Protein AF-A0A9D6UGM5-F1 (afdb_monomer_lite)

Sequence (83 aa):
NKYLNLQPVLDKLSADAGLVSRVRDDDEDEEKEKYGSTWVLLARQKADFGRLAHNKNWKDLEKWNFIKTWTDDFSNVLSVFKW

pLDDT: mean 89.28, std 7.64, range [63.03, 97.44]

Foldseek 3Di:
DPWFQCLQQVLQVLVVVQWFKWKAWDPDDVVVVRHIDIDMDIGNDLCVCPPVSVDPRIDRGDHDPPDHHDDPVDDPRVVGTDD

Radius of gyration: 14.29 Å; chains: 1; bounding box: 31×33×40 Å

Secondary structure (DSSP, 8-state):
--SB--HHHHHHHHHHTT-EEEEEEE--BGGGTB--EEEEEEESSGGGGGGGGG-TT-BPPP--TTPPPPBTTB--GGGGB--

Structure (mmCIF, N/CA/C/O backbone):
data_AF-A0A9D6UGM5-F1
#
_entry.id   AF-A0A9D6UGM5-F1
#
loop_
_atom_site.group_PDB
_atom_site.id
_atom_site.type_symbol
_atom_site.label_atom_id
_atom_site.label_alt_id
_atom_site.label_comp_id
_atom_site.label_asym_id
_atom_site.label_entity_id
_atom_site.label_seq_id
_atom_site.pdbx_PDB_ins_code
_atom_site.Cartn_x
_atom_site.Cartn_y
_atom_site.Cartn_z
_atom_site.occupancy
_atom_site.B_iso_or_equiv
_atom_site.auth_seq_id
_atom_site.auth_comp_id
_atom_site.auth_asym_id
_atom_site.auth_atom_id
_atom_site.pdbx_PDB_model_num
ATOM 1 N N . ASN A 1 1 ? 5.708 7.601 -6.156 1.00 63.06 1 ASN A N 1
ATOM 2 C CA . ASN A 1 1 ? 5.973 8.575 -5.074 1.00 63.06 1 ASN A CA 1
ATOM 3 C C . ASN A 1 1 ? 7.447 8.474 -4.712 1.00 63.06 1 ASN A C 1
ATOM 5 O O . ASN A 1 1 ? 7.848 7.435 -4.206 1.00 63.06 1 ASN A O 1
ATOM 9 N N . LYS A 1 2 ? 8.255 9.472 -5.089 1.00 75.56 2 LYS A N 1
ATOM 10 C CA . LYS A 1 2 ? 9.724 9.353 -5.094 1.00 75.56 2 LYS A CA 1
ATOM 11 C C . LYS A 1 2 ? 10.364 9.588 -3.724 1.00 75.56 2 LYS A C 1
ATOM 13 O O . LYS A 1 2 ? 11.412 9.027 -3.451 1.00 75.56 2 LYS A O 1
ATOM 18 N N . TYR A 1 3 ? 9.710 10.375 -2.873 1.00 85.38 3 TYR A N 1
ATOM 19 C CA . TYR A 1 3 ? 10.281 10.836 -1.605 1.00 85.38 3 TYR A CA 1
ATOM 20 C C . TYR A 1 3 ? 9.469 10.409 -0.383 1.00 85.38 3 TYR A C 1
ATOM 22 O O . TYR A 1 3 ? 9.929 10.579 0.739 1.00 85.38 3 TYR A O 1
ATOM 30 N N . LEU A 1 4 ? 8.266 9.855 -0.576 1.00 87.62 4 LEU A N 1
ATOM 31 C CA . LEU A 1 4 ? 7.386 9.459 0.520 1.00 87.62 4 LEU A CA 1
ATOM 32 C C . LEU A 1 4 ? 6.939 7.998 0.395 1.00 87.62 4 LEU A C 1
ATOM 34 O O . LEU A 1 4 ? 6.609 7.506 -0.691 1.00 87.62 4 LEU A O 1
ATOM 38 N N . ASN A 1 5 ? 6.864 7.311 1.534 1.00 89.19 5 ASN A N 1
ATOM 39 C CA . ASN A 1 5 ? 6.215 6.020 1.691 1.00 89.19 5 ASN A CA 1
ATOM 40 C C . ASN A 1 5 ? 4.759 6.204 2.074 1.00 89.19 5 ASN A C 1
ATOM 42 O O . ASN A 1 5 ? 4.415 6.320 3.244 1.00 89.19 5 ASN A O 1
ATOM 46 N N . LEU A 1 6 ? 3.892 6.216 1.067 1.00 91.44 6 LEU A N 1
ATOM 47 C CA . LEU A 1 6 ? 2.461 6.349 1.306 1.00 91.44 6 LEU A CA 1
ATOM 48 C C . LEU A 1 6 ? 1.768 5.031 1.645 1.00 91.44 6 LEU A C 1
ATOM 50 O O . LEU A 1 6 ? 0.607 5.081 2.034 1.00 91.44 6 LEU A O 1
ATOM 54 N N . GLN A 1 7 ? 2.420 3.868 1.520 1.00 94.12 7 GLN A N 1
ATOM 55 C CA . GLN A 1 7 ? 1.745 2.601 1.827 1.00 94.12 7 GLN A CA 1
ATOM 56 C C . GLN A 1 7 ? 1.235 2.552 3.279 1.00 94.12 7 GLN A C 1
ATOM 58 O O . GLN A 1 7 ? 0.049 2.292 3.457 1.00 94.12 7 GLN A O 1
ATOM 63 N 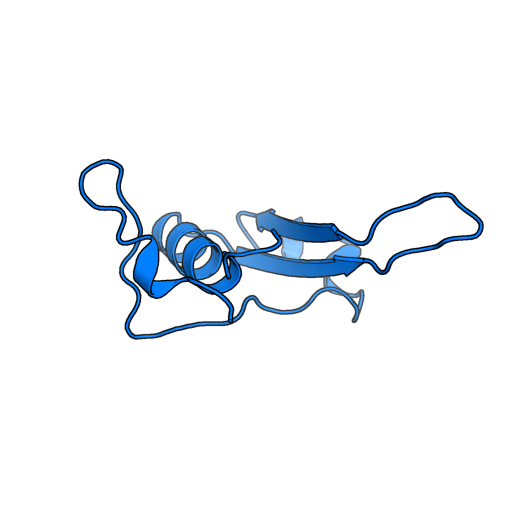N . PRO A 1 8 ? 2.025 2.919 4.308 1.00 92.69 8 PRO A N 1
ATOM 64 C CA . PRO A 1 8 ? 1.525 2.935 5.682 1.00 92.69 8 PRO A CA 1
ATOM 65 C C . PRO A 1 8 ? 0.393 3.942 5.916 1.00 92.69 8 PRO A C 1
ATOM 67 O O . PRO A 1 8 ? -0.495 3.700 6.730 1.00 92.69 8 PRO A O 1
ATOM 70 N N . VAL A 1 9 ? 0.398 5.068 5.193 1.00 92.69 9 VAL A N 1
ATOM 71 C CA . VAL A 1 9 ? -0.674 6.075 5.269 1.00 92.69 9 VAL A CA 1
ATOM 72 C C . VAL A 1 9 ? -1.966 5.516 4.680 1.00 92.69 9 VAL A C 1
ATOM 74 O O . VAL A 1 9 ? -3.022 5.597 5.303 1.00 92.69 9 VAL A O 1
ATOM 77 N N . LEU A 1 10 ? -1.879 4.911 3.494 1.00 94.50 10 LEU A N 1
ATOM 78 C CA . LEU A 1 10 ? -3.022 4.329 2.796 1.00 94.50 10 LEU A CA 1
ATOM 79 C C . LEU A 1 10 ? -3.561 3.081 3.508 1.00 94.50 10 LEU A C 1
ATOM 81 O O . LEU A 1 10 ? -4.771 2.870 3.488 1.00 94.50 10 LEU A O 1
ATOM 85 N N . ASP A 1 11 ? -2.716 2.302 4.191 1.00 94.81 11 ASP A N 1
ATOM 86 C CA . ASP A 1 11 ? -3.158 1.221 5.083 1.00 94.81 11 ASP A CA 1
ATOM 87 C C . ASP A 1 11 ? -4.053 1.779 6.198 1.00 94.81 11 ASP A C 1
ATOM 89 O O . ASP A 1 11 ? -5.202 1.352 6.331 1.00 94.81 11 ASP A O 1
ATOM 93 N N . LYS A 1 12 ? -3.584 2.806 6.923 1.00 93.38 12 LYS A N 1
ATOM 94 C CA . LYS A 1 12 ? -4.353 3.437 8.008 1.00 93.38 12 LYS A CA 1
ATOM 95 C C . LYS A 1 12 ? -5.657 4.057 7.525 1.00 93.38 12 LYS A C 1
ATOM 97 O O . LYS A 1 12 ? -6.689 3.814 8.141 1.00 93.38 12 LYS A O 1
ATOM 102 N N . LEU A 1 13 ? -5.624 4.792 6.414 1.00 93.94 13 LEU A N 1
ATOM 103 C CA . LEU A 1 13 ? -6.826 5.384 5.820 1.00 93.94 13 LEU A CA 1
ATOM 104 C C . LEU A 1 13 ? -7.820 4.313 5.360 1.00 93.94 13 LEU A C 1
ATOM 106 O O . LEU A 1 13 ? -9.021 4.461 5.561 1.00 93.94 13 LEU A O 1
ATOM 110 N N . SER A 1 14 ? -7.332 3.215 4.775 1.00 95.00 14 SER A N 1
ATOM 111 C CA . SER A 1 14 ? -8.204 2.112 4.367 1.00 95.00 14 SER A CA 1
ATOM 112 C C . SER A 1 14 ? -8.863 1.437 5.566 1.00 95.00 14 SER A C 1
ATOM 114 O O . SER A 1 14 ? -10.068 1.209 5.540 1.00 95.00 14 SER A O 1
ATOM 116 N N . ALA A 1 15 ?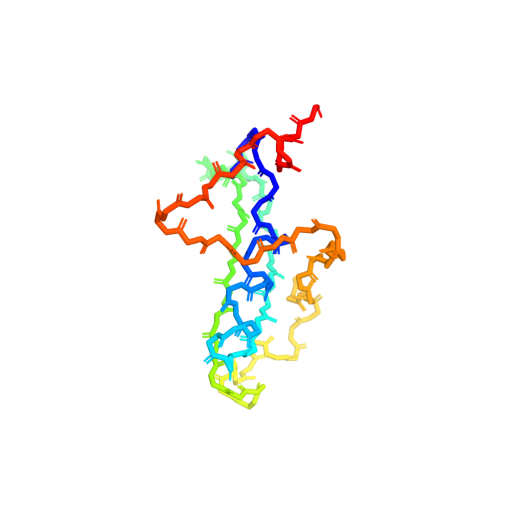 -8.106 1.195 6.640 1.00 93.19 15 ALA A N 1
ATOM 117 C CA . ALA A 1 15 ? -8.625 0.596 7.862 1.00 93.19 15 ALA A CA 1
ATOM 118 C C . ALA A 1 15 ? -9.653 1.501 8.557 1.00 93.19 15 ALA A C 1
ATOM 120 O O . ALA A 1 15 ? -10.707 1.018 8.963 1.00 93.19 15 ALA A O 1
ATOM 121 N N . ASP A 1 16 ? -9.365 2.801 8.649 1.00 94.06 16 ASP A N 1
ATOM 122 C CA . ASP A 1 16 ? -10.264 3.810 9.222 1.00 94.06 16 ASP A CA 1
ATOM 123 C C . ASP A 1 16 ? -11.593 3.893 8.452 1.00 94.06 16 ASP A C 1
ATOM 125 O O . ASP A 1 16 ? -12.669 3.897 9.046 1.00 94.06 16 ASP A O 1
ATOM 129 N N . ALA A 1 17 ? -11.530 3.821 7.119 1.00 95.06 17 ALA A N 1
ATOM 130 C CA . ALA A 1 17 ? -12.703 3.798 6.249 1.00 95.06 17 ALA A CA 1
ATOM 131 C C . ALA A 1 17 ? -13.421 2.430 6.176 1.00 95.06 17 ALA A C 1
ATOM 133 O O . ALA A 1 17 ? -14.399 2.295 5.435 1.00 95.06 17 ALA A O 1
ATOM 134 N N . GLY A 1 18 ? -12.945 1.397 6.884 1.00 96.38 18 GLY A N 1
ATOM 135 C CA . GLY A 1 18 ? -13.503 0.040 6.816 1.00 96.38 18 GLY A CA 1
ATOM 136 C C . GLY A 1 18 ? -13.314 -0.650 5.457 1.00 96.38 18 GLY A C 1
ATOM 137 O O . GLY A 1 18 ? -14.108 -1.511 5.079 1.00 96.38 18 GLY A O 1
ATOM 138 N N . LEU A 1 19 ? -12.286 -0.257 4.703 1.00 97.44 19 LEU A N 1
ATOM 139 C CA . LEU A 1 19 ? -11.931 -0.796 3.394 1.00 97.44 19 LEU A CA 1
ATOM 140 C C . LEU A 1 19 ? -10.777 -1.798 3.498 1.00 97.44 19 LEU A C 1
ATOM 142 O O . LEU A 1 19 ? -9.966 -1.788 4.424 1.00 97.44 19 LEU A O 1
ATOM 146 N N . VAL A 1 20 ? -10.668 -2.648 2.483 1.00 96.06 20 VAL A N 1
ATOM 147 C CA . VAL A 1 20 ? -9.496 -3.486 2.238 1.00 96.06 20 VAL A CA 1
ATOM 148 C C . VAL A 1 20 ? -8.621 -2.857 1.168 1.00 96.06 20 VAL A C 1
ATOM 150 O O . VAL A 1 20 ? -9.119 -2.220 0.239 1.00 96.06 20 VAL A O 1
ATOM 153 N N . SER A 1 21 ? -7.313 -3.071 1.273 1.00 96.31 21 SER A N 1
ATOM 154 C CA . SER A 1 21 ? -6.335 -2.462 0.382 1.00 96.31 21 SER A CA 1
ATOM 155 C C . SER A 1 21 ? -5.344 -3.476 -0.200 1.00 96.31 21 SER A C 1
ATOM 157 O O . SER A 1 21 ? -5.070 -4.535 0.379 1.00 96.31 21 SER A O 1
ATOM 159 N N . ARG A 1 22 ? -4.850 -3.187 -1.407 1.00 96.50 22 ARG A N 1
ATOM 160 C CA . ARG A 1 22 ? -3.809 -3.954 -2.111 1.00 96.50 22 ARG A CA 1
ATOM 161 C C . ARG A 1 22 ? -2.857 -2.995 -2.813 1.00 96.50 22 ARG A C 1
ATOM 163 O O . ARG A 1 22 ? -3.311 -1.997 -3.362 1.00 96.50 22 ARG A O 1
ATOM 170 N N . VAL A 1 23 ? -1.569 -3.315 -2.836 1.00 96.44 23 VAL A N 1
ATOM 171 C CA . VAL A 1 23 ? -0.535 -2.533 -3.520 1.00 96.44 23 VAL A CA 1
ATOM 172 C C . VAL A 1 23 ? 0.170 -3.376 -4.570 1.00 96.44 23 VAL A C 1
ATOM 174 O O . VAL A 1 23 ? 0.359 -4.581 -4.390 1.00 96.44 23 VAL A O 1
ATOM 177 N N . ARG A 1 24 ? 0.555 -2.739 -5.668 1.00 94.88 24 ARG A N 1
ATOM 178 C CA . ARG A 1 24 ? 1.432 -3.316 -6.678 1.00 94.88 24 ARG A CA 1
ATOM 179 C C . ARG A 1 24 ? 2.410 -2.255 -7.153 1.00 94.88 24 ARG A C 1
ATOM 181 O O . ARG A 1 24 ? 1.995 -1.160 -7.527 1.00 94.88 24 ARG A O 1
ATOM 188 N N . ASP A 1 25 ? 3.676 -2.628 -7.202 1.00 92.75 25 ASP A N 1
ATOM 189 C CA . ASP A 1 25 ? 4.685 -1.894 -7.950 1.00 92.75 25 ASP A CA 1
ATOM 190 C C . ASP A 1 25 ? 4.719 -2.422 -9.386 1.00 92.75 25 ASP A C 1
ATOM 192 O O . ASP A 1 25 ? 4.560 -3.620 -9.652 1.00 92.75 25 ASP A O 1
ATOM 196 N N . ASP A 1 26 ? 4.812 -1.491 -10.316 1.00 90.88 26 ASP A N 1
ATOM 197 C CA . ASP A 1 26 ? 4.875 -1.729 -11.740 1.00 90.88 26 ASP A CA 1
ATOM 198 C C . ASP A 1 26 ? 6.167 -1.102 -12.245 1.00 90.88 26 ASP A C 1
ATOM 200 O O . ASP A 1 26 ? 6.377 0.099 -12.077 1.00 90.88 26 ASP A O 1
ATOM 204 N N . ASP A 1 27 ? 7.037 -1.932 -12.804 1.00 89.19 27 ASP A N 1
ATOM 205 C CA . ASP A 1 27 ? 8.410 -1.542 -13.097 1.00 89.19 27 ASP A CA 1
ATOM 206 C C . ASP A 1 27 ? 8.493 -0.577 -14.285 1.00 89.19 27 ASP A C 1
ATOM 208 O O . ASP A 1 27 ? 7.563 -0.448 -15.103 1.00 89.19 27 ASP A O 1
ATOM 212 N N . GLU A 1 28 ? 9.619 0.131 -14.346 1.00 89.81 28 GLU A N 1
ATOM 213 C CA . GLU A 1 28 ? 9.983 0.911 -15.520 1.00 89.81 28 GLU A CA 1
ATOM 214 C C . GLU A 1 28 ? 10.255 -0.010 -16.711 1.00 89.81 28 GLU A C 1
ATOM 216 O O . GLU A 1 28 ? 10.695 -1.151 -16.566 1.00 89.81 28 GLU A O 1
ATOM 221 N N . ASP A 1 29 ? 9.929 0.483 -17.895 1.00 89.25 29 ASP A N 1
ATOM 222 C CA . ASP A 1 29 ? 10.102 -0.228 -19.151 1.00 89.25 29 ASP A CA 1
ATOM 223 C C . ASP A 1 29 ? 10.619 0.788 -20.169 1.00 89.25 29 ASP A C 1
ATOM 225 O O . ASP A 1 29 ? 9.850 1.575 -20.729 1.00 89.25 29 ASP A O 1
ATOM 229 N N . GLU A 1 30 ? 11.946 0.819 -20.328 1.00 85.44 30 GLU A N 1
ATOM 230 C CA . GLU A 1 30 ? 12.646 1.775 -21.192 1.00 85.44 30 GLU A CA 1
ATOM 231 C C . GLU A 1 30 ? 12.242 1.613 -22.661 1.00 85.44 30 GLU A C 1
ATOM 233 O O . GLU A 1 30 ? 12.050 2.613 -23.350 1.00 85.44 30 GLU A O 1
ATOM 238 N N . GLU A 1 31 ? 12.022 0.377 -23.128 1.00 90.62 31 GLU A N 1
ATOM 239 C CA . GLU A 1 31 ? 11.569 0.109 -24.501 1.00 90.62 31 GLU A CA 1
ATOM 240 C C . GLU A 1 31 ? 10.186 0.707 -24.777 1.00 90.62 31 GLU A C 1
ATOM 242 O O . GLU A 1 31 ? 9.878 1.081 -25.910 1.00 90.62 31 GLU A O 1
ATOM 247 N N . LYS A 1 32 ? 9.343 0.802 -23.742 1.00 89.12 32 LYS A N 1
ATOM 248 C CA . LYS A 1 32 ? 8.007 1.405 -23.822 1.00 89.12 32 LYS A CA 1
ATOM 249 C C . LYS A 1 32 ? 7.957 2.862 -23.359 1.00 89.12 32 LYS A C 1
ATOM 251 O O . LYS A 1 32 ? 6.853 3.382 -23.196 1.00 89.12 32 LYS A O 1
ATOM 256 N N . GLU A 1 33 ? 9.106 3.495 -23.104 1.00 89.38 33 GLU A N 1
ATOM 257 C CA . GLU A 1 33 ? 9.213 4.849 -22.534 1.00 89.38 33 GLU A CA 1
ATOM 258 C C . GLU A 1 33 ? 8.341 5.040 -21.275 1.00 89.38 33 GLU A C 1
ATOM 260 O O . GLU A 1 33 ? 7.755 6.099 -21.023 1.00 89.38 33 GLU A O 1
ATOM 265 N N . LYS A 1 34 ? 8.217 3.978 -20.473 1.00 89.81 34 LYS A N 1
ATOM 266 C CA . LYS A 1 34 ? 7.304 3.914 -19.335 1.00 89.81 34 LYS A CA 1
ATOM 267 C C . LYS A 1 34 ? 8.076 3.999 -18.029 1.00 89.81 34 LYS A C 1
ATOM 269 O O . LYS A 1 34 ? 8.887 3.137 -17.709 1.00 89.81 34 LYS A O 1
ATOM 274 N N . TYR A 1 35 ? 7.725 4.984 -17.212 1.00 89.19 35 TYR A N 1
ATOM 275 C CA . TYR A 1 35 ? 8.236 5.087 -15.849 1.00 89.19 35 TYR A CA 1
ATOM 276 C C . TYR A 1 35 ? 7.568 4.084 -14.908 1.00 89.19 35 TYR A C 1
ATOM 278 O O . TYR A 1 35 ? 6.372 3.791 -15.025 1.00 89.19 35 TYR A O 1
ATOM 286 N N . GLY A 1 36 ? 8.336 3.621 -13.922 1.00 89.88 36 GLY A N 1
ATOM 287 C CA . GLY A 1 36 ? 7.813 2.803 -12.837 1.00 89.88 36 GLY A CA 1
ATOM 288 C C . GLY A 1 36 ? 6.740 3.538 -12.028 1.00 89.88 36 GLY A C 1
ATOM 289 O O . GLY A 1 36 ? 6.772 4.761 -11.847 1.00 89.88 36 GLY A O 1
ATOM 290 N N . SER A 1 37 ? 5.761 2.791 -11.529 1.00 90.19 37 SER A N 1
ATOM 291 C CA . SER A 1 37 ? 4.628 3.334 -10.782 1.00 90.19 37 SER A CA 1
ATOM 292 C C . SER A 1 37 ? 4.191 2.399 -9.660 1.00 90.19 37 SER A C 1
ATOM 294 O O . SER A 1 37 ? 4.292 1.183 -9.761 1.00 90.19 37 SER A O 1
ATOM 296 N N . THR A 1 38 ? 3.673 2.973 -8.577 1.00 92.31 38 THR A N 1
ATOM 297 C CA . THR A 1 38 ? 3.061 2.211 -7.482 1.00 92.31 38 THR A CA 1
ATOM 298 C C . THR A 1 38 ? 1.562 2.455 -7.512 1.00 92.31 38 THR A C 1
ATOM 300 O O . THR A 1 38 ? 1.120 3.604 -7.446 1.00 92.31 38 THR A O 1
ATOM 303 N N . TRP A 1 39 ? 0.787 1.379 -7.566 1.00 94.38 39 TRP A N 1
ATOM 304 C CA . TRP A 1 39 ? -0.670 1.400 -7.590 1.00 94.38 39 TRP A CA 1
ATOM 305 C C . TRP A 1 39 ? -1.230 0.864 -6.282 1.00 94.38 39 TRP A C 1
ATOM 307 O O . TRP A 1 39 ? -0.771 -0.162 -5.783 1.00 94.38 39 TRP A O 1
ATOM 317 N N . VAL A 1 40 ? -2.260 1.525 -5.758 1.00 95.56 40 VAL A N 1
ATOM 318 C CA . VAL A 1 40 ? -3.015 1.063 -4.590 1.00 95.56 40 VAL A CA 1
ATOM 319 C C . VAL A 1 40 ? -4.485 0.945 -4.960 1.00 95.56 40 VAL A C 1
ATOM 321 O O . VAL A 1 40 ? -5.068 1.866 -5.526 1.00 95.56 40 VAL A O 1
ATO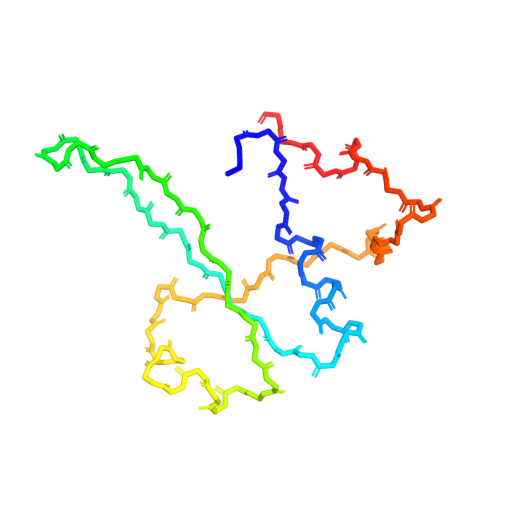M 324 N N . LEU A 1 41 ? -5.080 -0.194 -4.628 1.00 95.81 41 LEU A N 1
ATOM 325 C CA . LEU A 1 41 ? -6.508 -0.448 -4.756 1.00 95.81 41 LEU A CA 1
ATOM 326 C C . LEU A 1 41 ? -7.147 -0.427 -3.379 1.00 95.81 41 LEU A C 1
ATOM 328 O O . LEU A 1 41 ? -6.594 -0.999 -2.441 1.00 95.81 41 LEU A O 1
ATOM 332 N N . LEU A 1 42 ? -8.331 0.170 -3.297 1.00 96.62 42 LEU A N 1
ATOM 333 C CA . LEU A 1 42 ? -9.204 0.154 -2.131 1.00 96.62 42 LEU A CA 1
ATOM 334 C C . LEU A 1 42 ? -10.551 -0.438 -2.539 1.00 96.62 42 LEU A C 1
ATOM 336 O O . LEU A 1 42 ? -11.081 -0.096 -3.597 1.00 96.62 42 LEU A O 1
ATOM 340 N N . ALA A 1 43 ? -11.108 -1.313 -1.712 1.00 96.69 43 ALA A N 1
ATOM 341 C CA . ALA A 1 43 ? -12.422 -1.899 -1.948 1.00 96.69 43 ALA A CA 1
ATOM 342 C C . ALA A 1 43 ? -13.147 -2.176 -0.629 1.00 96.69 43 ALA A C 1
ATOM 344 O O . ALA A 1 43 ? -12.515 -2.206 0.424 1.00 96.69 43 ALA A O 1
ATOM 345 N N . ARG A 1 44 ? -14.470 -2.384 -0.658 1.00 97.00 44 ARG A N 1
ATOM 346 C CA . ARG A 1 44 ? -15.226 -2.666 0.577 1.00 97.00 44 ARG A CA 1
ATOM 347 C C . ARG A 1 44 ? -14.886 -4.049 1.123 1.00 97.00 44 ARG A C 1
ATOM 349 O O . ARG A 1 44 ? -14.773 -4.230 2.328 1.00 97.00 44 ARG A O 1
ATOM 356 N N . GLN A 1 45 ? -14.719 -5.027 0.235 1.00 96.19 45 GLN A N 1
ATOM 357 C CA . GLN A 1 45 ? -14.462 -6.419 0.590 1.00 96.19 45 GLN A CA 1
ATOM 358 C C . GLN A 1 45 ? -13.392 -7.023 -0.321 1.00 96.19 45 GLN A C 1
ATOM 360 O O . GLN A 1 45 ? -13.226 -6.614 -1.467 1.00 96.19 45 GLN A O 1
ATOM 365 N N . LYS A 1 46 ? -12.689 -8.065 0.145 1.00 92.62 46 LYS A N 1
ATOM 366 C CA . LYS A 1 46 ? -11.657 -8.742 -0.669 1.00 92.62 46 LYS A CA 1
ATOM 367 C C . LYS A 1 46 ? -12.214 -9.317 -1.978 1.00 92.62 46 LYS A C 1
ATOM 369 O O . LYS A 1 46 ? -11.493 -9.367 -2.969 1.00 92.62 46 LYS A O 1
ATOM 374 N N . ALA A 1 47 ? -13.480 -9.736 -1.980 1.00 94.44 47 ALA A N 1
ATOM 375 C CA . ALA A 1 47 ? -14.160 -10.258 -3.163 1.00 94.44 47 ALA A CA 1
ATOM 376 C C . ALA A 1 47 ? -14.319 -9.202 -4.273 1.00 94.44 47 ALA A C 1
ATOM 378 O O . ALA A 1 47 ? -14.283 -9.549 -5.453 1.00 94.44 47 ALA A O 1
ATOM 3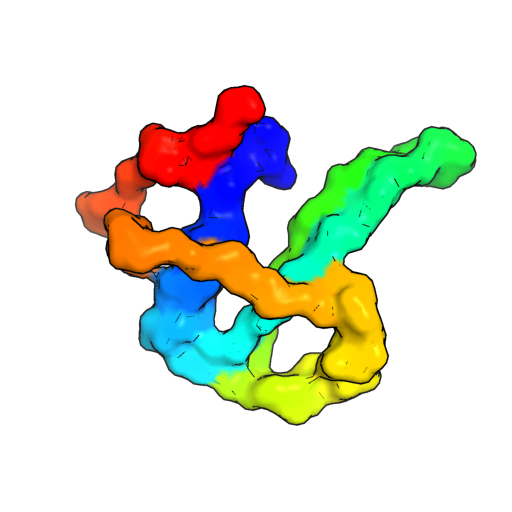79 N N . ASP A 1 48 ? -14.410 -7.919 -3.911 1.00 96.56 48 ASP A N 1
ATOM 380 C CA . ASP A 1 48 ? -14.609 -6.815 -4.856 1.00 96.56 48 ASP A CA 1
ATOM 381 C C . ASP A 1 48 ? -13.367 -6.557 -5.730 1.00 96.56 48 ASP A C 1
ATOM 383 O O . ASP A 1 48 ? -13.465 -5.937 -6.786 1.00 96.56 48 ASP A O 1
ATOM 387 N N . PHE A 1 49 ? -12.194 -7.082 -5.352 1.00 94.75 49 PHE A N 1
ATOM 388 C CA . PHE A 1 49 ? -11.006 -7.067 -6.215 1.00 94.75 49 PHE A CA 1
ATOM 389 C C . PHE A 1 49 ? -11.135 -8.001 -7.433 1.00 94.75 49 PHE A C 1
ATOM 391 O O . PHE A 1 49 ? -10.329 -7.928 -8.367 1.00 94.75 49 PHE A O 1
ATOM 398 N N . GLY A 1 50 ? -12.113 -8.912 -7.432 1.00 94.69 50 GLY A N 1
ATOM 399 C CA . GLY A 1 50 ? -12.351 -9.855 -8.520 1.00 94.69 50 GLY A CA 1
ATOM 400 C C . GLY A 1 50 ? -11.107 -10.676 -8.871 1.00 94.69 50 GLY A C 1
ATOM 401 O O . GLY A 1 50 ? -10.458 -11.280 -8.015 1.00 94.69 50 GLY A O 1
ATOM 402 N N . ARG A 1 51 ? -10.737 -10.694 -10.157 1.00 92.81 51 ARG A N 1
ATOM 403 C CA . ARG A 1 51 ? -9.570 -11.455 -10.643 1.00 92.81 51 ARG A CA 1
ATOM 404 C C . ARG A 1 51 ? -8.243 -10.960 -10.057 1.00 92.81 51 ARG A C 1
ATOM 406 O O . ARG A 1 51 ? -7.313 -11.753 -9.940 1.00 92.81 51 ARG A O 1
ATOM 413 N N . LEU A 1 52 ? -8.157 -9.690 -9.654 1.00 91.81 52 LEU A N 1
ATOM 414 C CA . LEU A 1 52 ? -6.922 -9.104 -9.125 1.00 91.81 52 LEU A CA 1
ATOM 415 C C . LEU A 1 52 ? -6.535 -9.695 -7.765 1.00 91.81 52 LEU A C 1
ATOM 417 O O . LEU A 1 52 ? -5.345 -9.776 -7.476 1.00 91.81 52 LEU A O 1
ATOM 421 N N . ALA A 1 53 ? -7.502 -10.196 -6.986 1.00 87.69 53 ALA A N 1
ATOM 422 C CA . ALA A 1 53 ? -7.242 -10.869 -5.710 1.00 87.69 53 ALA A CA 1
ATOM 423 C C . ALA A 1 53 ? -6.326 -12.099 -5.840 1.00 87.69 53 ALA A C 1
ATOM 425 O O . ALA A 1 53 ? -5.652 -12.465 -4.881 1.00 87.69 53 ALA A O 1
ATOM 426 N N . HIS A 1 54 ? -6.304 -12.731 -7.017 1.00 88.06 54 HIS A N 1
ATOM 427 C CA . HIS A 1 54 ? -5.538 -13.951 -7.288 1.00 88.06 54 HIS A CA 1
ATOM 428 C C . HIS A 1 54 ? -4.184 -13.670 -7.951 1.00 88.06 54 HIS A C 1
ATOM 430 O O . HIS A 1 54 ? -3.386 -14.583 -8.159 1.00 88.06 54 HIS A O 1
ATOM 436 N N . ASN A 1 55 ? -3.915 -12.417 -8.320 1.00 93.00 55 ASN A N 1
ATOM 437 C CA . ASN A 1 55 ? -2.659 -12.045 -8.944 1.00 93.00 55 ASN A CA 1
ATOM 438 C C . ASN A 1 55 ? -1.612 -11.760 -7.858 1.00 93.00 55 ASN A C 1
ATOM 440 O O . ASN A 1 55 ? -1.711 -10.777 -7.131 1.00 93.00 55 ASN A O 1
ATOM 444 N N . LYS A 1 56 ? -0.573 -12.604 -7.805 1.00 91.75 56 LYS A N 1
ATOM 445 C CA . LYS A 1 56 ? 0.530 -12.543 -6.827 1.00 91.75 56 LYS A CA 1
ATOM 446 C C . LYS A 1 56 ? 1.311 -11.222 -6.802 1.00 91.75 56 LYS A C 1
ATOM 448 O O . LYS A 1 56 ? 2.028 -10.961 -5.839 1.00 91.75 56 LYS A O 1
ATOM 453 N N . ASN A 1 57 ? 1.201 -10.407 -7.851 1.00 94.12 57 ASN A N 1
ATOM 454 C CA . ASN A 1 57 ? 1.850 -9.099 -7.910 1.00 94.12 57 ASN A CA 1
ATOM 455 C C . ASN A 1 57 ? 1.117 -8.056 -7.049 1.00 94.12 57 ASN A C 1
ATOM 457 O O . ASN A 1 57 ? 1.701 -7.024 -6.736 1.00 94.12 57 ASN A O 1
ATOM 461 N N . TRP A 1 58 ? -0.134 -8.321 -6.653 1.00 95.56 58 TRP A N 1
ATOM 462 C CA . TRP A 1 58 ? -0.870 -7.511 -5.686 1.00 95.56 58 TRP A CA 1
ATOM 463 C C . TRP A 1 58 ? -0.657 -8.047 -4.274 1.00 95.56 58 TRP A C 1
ATOM 465 O O . TRP A 1 58 ? -1.012 -9.184 -3.960 1.00 95.56 58 TRP A O 1
ATOM 475 N N . LYS A 1 59 ? -0.096 -7.205 -3.412 1.00 94.94 59 LYS A N 1
ATOM 476 C CA . LYS A 1 59 ? 0.290 -7.539 -2.038 1.00 94.94 59 LYS A CA 1
ATOM 477 C C . LYS A 1 59 ? -0.498 -6.697 -1.038 1.00 94.94 59 LYS A C 1
ATOM 479 O O . LYS A 1 59 ? -1.153 -5.726 -1.414 1.00 94.94 59 LYS A O 1
ATOM 484 N N . ASP A 1 60 ? -0.470 -7.087 0.233 1.00 93.88 60 ASP A N 1
ATOM 485 C CA . ASP A 1 60 ? -0.935 -6.215 1.317 1.00 93.88 60 ASP A CA 1
ATOM 486 C C . ASP A 1 60 ? -0.038 -4.965 1.404 1.00 93.88 60 ASP A C 1
ATOM 488 O O . ASP A 1 60 ? 1.145 -5.030 1.064 1.00 93.88 60 ASP A O 1
ATOM 492 N N . LEU A 1 61 ? -0.600 -3.835 1.844 1.00 94.69 61 LEU A N 1
ATOM 493 C CA . LEU A 1 61 ? 0.183 -2.625 2.096 1.00 94.69 61 LEU A CA 1
ATOM 494 C C . LEU A 1 61 ? 1.088 -2.831 3.312 1.00 94.69 61 LEU A C 1
ATOM 496 O O . LEU A 1 61 ? 0.739 -3.543 4.260 1.00 94.69 61 LEU A O 1
ATOM 500 N N . GLU A 1 62 ? 2.243 -2.173 3.296 1.00 93.00 62 GLU A N 1
ATOM 501 C CA . GLU A 1 62 ? 3.111 -2.102 4.464 1.00 93.00 62 GLU A CA 1
ATOM 502 C C . GLU A 1 62 ? 2.404 -1.405 5.638 1.00 93.00 62 GLU A C 1
ATOM 504 O O . GLU A 1 62 ? 1.789 -0.351 5.470 1.00 93.00 62 GLU A O 1
ATOM 509 N N . LYS A 1 63 ? 2.514 -1.980 6.842 1.00 90.44 63 LYS A N 1
ATOM 510 C CA . LYS A 1 63 ? 1.841 -1.485 8.050 1.00 90.44 63 LYS A CA 1
ATOM 511 C C . LYS A 1 63 ? 2.842 -0.928 9.044 1.00 90.44 63 LYS A C 1
ATOM 513 O O . LYS A 1 63 ? 3.681 -1.674 9.545 1.00 90.44 63 LYS A O 1
ATOM 518 N N . TRP A 1 64 ? 2.707 0.345 9.409 1.00 89.75 64 TRP A N 1
ATOM 519 C CA . TRP A 1 64 ? 3.503 0.952 10.480 1.00 89.75 64 TRP A CA 1
ATOM 520 C C . TRP A 1 64 ? 2.622 1.293 11.682 1.00 89.75 64 TRP A C 1
ATOM 522 O O . TRP A 1 64 ? 1.702 2.107 11.605 1.00 89.75 64 TRP A O 1
ATOM 532 N N . ASN A 1 65 ? 2.916 0.670 12.826 1.00 84.00 65 ASN A N 1
ATOM 533 C CA . ASN A 1 65 ? 2.112 0.814 14.044 1.00 84.00 65 ASN A CA 1
ATOM 534 C C . ASN A 1 65 ? 2.200 2.211 14.677 1.00 84.00 65 ASN A C 1
ATOM 536 O O . ASN A 1 65 ? 1.277 2.616 15.376 1.00 84.00 65 ASN A O 1
ATOM 540 N N . PHE A 1 66 ? 3.285 2.946 14.429 1.00 82.69 66 PHE A N 1
ATOM 541 C CA . PHE A 1 66 ? 3.527 4.279 14.987 1.00 82.69 66 PHE A CA 1
ATOM 542 C C . PHE A 1 66 ? 2.902 5.418 14.164 1.00 82.69 66 PHE A C 1
ATOM 544 O O . PHE A 1 66 ? 2.898 6.562 14.618 1.00 82.69 66 PHE A O 1
ATOM 551 N N . ILE A 1 67 ? 2.365 5.128 12.973 1.00 82.31 67 ILE A N 1
ATOM 552 C CA . ILE A 1 67 ? 1.655 6.118 12.158 1.00 82.31 67 ILE A CA 1
ATOM 553 C C . ILE A 1 67 ? 0.185 6.169 12.580 1.00 82.31 67 ILE A C 1
ATOM 555 O O . ILE A 1 67 ? -0.505 5.147 12.635 1.00 82.31 67 ILE A O 1
ATOM 559 N N . LYS A 1 68 ? -0.293 7.383 12.863 1.00 84.38 68 LYS A N 1
ATOM 560 C CA . LYS A 1 68 ? -1.718 7.680 13.046 1.00 84.38 68 LYS A CA 1
ATOM 561 C C . LYS A 1 68 ? -2.383 7.929 11.694 1.00 84.38 68 LYS A C 1
ATOM 563 O O . LYS A 1 68 ? -1.719 8.380 10.762 1.00 84.38 68 LYS A O 1
ATOM 568 N N . THR A 1 69 ? -3.687 7.676 11.613 1.00 86.62 69 THR A N 1
ATOM 569 C CA . THR A 1 69 ? -4.504 8.069 10.460 1.00 86.62 69 THR A CA 1
ATOM 570 C C . THR A 1 69 ? -4.313 9.559 10.197 1.00 86.62 69 THR A C 1
ATOM 572 O O . THR A 1 69 ? -4.450 10.368 11.116 1.00 86.62 69 THR A O 1
ATOM 575 N N . TRP A 1 70 ? -3.932 9.911 8.970 1.00 86.44 70 TRP A N 1
ATOM 576 C CA . TRP A 1 70 ? -3.802 11.309 8.578 1.00 86.44 70 TRP A CA 1
ATOM 577 C C . TRP A 1 70 ? -5.180 11.948 8.502 1.00 86.44 70 TRP A C 1
ATOM 579 O O . TRP A 1 70 ? -6.078 11.427 7.843 1.00 86.44 70 TRP A O 1
ATOM 589 N N . THR A 1 71 ? -5.315 13.087 9.166 1.00 81.50 7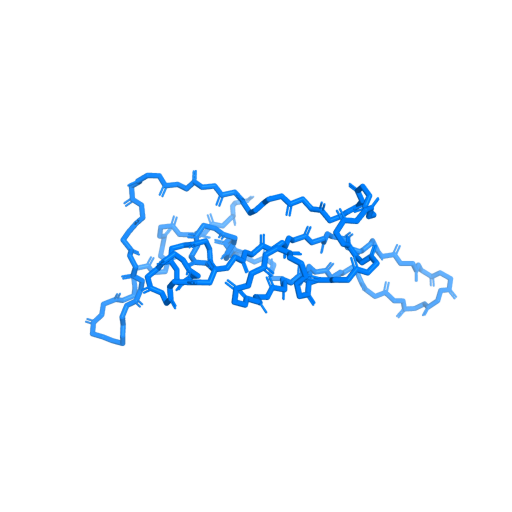1 THR A N 1
ATOM 590 C CA . THR A 1 71 ? -6.462 13.980 9.049 1.00 81.50 71 THR A CA 1
ATOM 591 C C . THR A 1 71 ? -5.977 15.305 8.474 1.00 81.50 71 THR A C 1
ATOM 593 O O . THR A 1 71 ? -4.782 15.614 8.525 1.00 81.50 71 THR A O 1
ATOM 596 N N . ASP A 1 72 ? -6.895 16.097 7.926 1.00 74.56 72 ASP A N 1
ATOM 597 C CA . ASP A 1 72 ? -6.575 17.443 7.432 1.00 74.56 72 ASP A CA 1
ATOM 598 C C . ASP A 1 72 ? -5.977 18.328 8.549 1.00 74.56 72 ASP A C 1
ATOM 600 O O . ASP A 1 72 ? -5.053 19.101 8.320 1.00 74.56 72 ASP A O 1
ATOM 604 N N . ASP A 1 73 ? -6.399 18.096 9.797 1.00 63.62 73 ASP A N 1
ATOM 605 C CA . ASP A 1 73 ? -5.939 18.831 10.981 1.00 63.62 73 ASP A CA 1
ATOM 606 C C . ASP A 1 73 ? -4.513 18.468 11.444 1.00 63.62 73 ASP A C 1
ATOM 608 O O . ASP A 1 73 ? -3.904 19.207 12.224 1.00 63.62 73 ASP A O 1
ATOM 612 N N . PHE A 1 74 ? -3.960 17.324 11.013 1.00 63.03 74 PHE A N 1
ATOM 613 C CA . PHE A 1 74 ? -2.603 16.909 11.380 1.00 63.03 74 PHE A CA 1
ATOM 614 C C . PHE A 1 74 ? -2.000 15.901 10.387 1.00 63.03 74 PHE A C 1
ATOM 616 O O . PHE A 1 74 ? -2.285 14.702 10.424 1.00 63.03 74 PHE A O 1
ATOM 623 N N . SER A 1 75 ? -1.066 16.376 9.555 1.00 73.50 75 SER A N 1
ATOM 624 C CA . SER A 1 75 ? -0.300 15.555 8.606 1.00 73.50 75 SER A CA 1
ATOM 625 C C . SER A 1 75 ? 1.211 15.670 8.863 1.00 73.50 75 SER A C 1
ATOM 627 O O . SER A 1 75 ? 1.874 16.595 8.395 1.00 73.50 75 SER A O 1
ATOM 629 N N . ASN A 1 76 ? 1.792 14.724 9.614 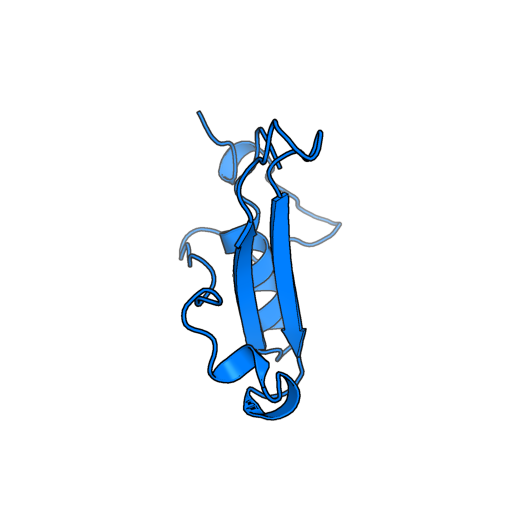1.00 79.75 76 ASN A N 1
ATOM 630 C CA . ASN A 1 76 ? 3.246 14.668 9.840 1.00 79.75 76 ASN A CA 1
ATOM 631 C C . ASN A 1 76 ? 3.973 14.018 8.645 1.00 79.75 76 ASN A C 1
ATOM 633 O O . ASN A 1 76 ? 4.269 12.820 8.659 1.00 79.75 76 ASN A O 1
ATOM 637 N N . VAL A 1 77 ? 4.292 14.816 7.624 1.00 82.38 77 VAL A N 1
ATOM 638 C CA . VAL A 1 77 ? 4.961 14.362 6.388 1.00 82.38 77 VAL A CA 1
ATOM 639 C C . VAL A 1 77 ? 6.362 13.787 6.638 1.00 82.38 77 VAL A C 1
ATOM 641 O O . VAL A 1 77 ? 6.774 12.860 5.944 1.00 82.38 77 VAL A O 1
ATOM 644 N N . LEU A 1 78 ? 7.083 14.263 7.660 1.00 85.44 78 LEU A N 1
ATOM 645 C CA . LEU A 1 78 ? 8.436 13.774 7.965 1.00 85.44 78 LEU A CA 1
ATOM 646 C C . LEU A 1 78 ? 8.447 12.297 8.371 1.00 85.44 78 LEU A C 1
ATOM 648 O O . LEU A 1 78 ? 9.417 11.592 8.112 1.00 85.44 78 LEU A O 1
ATOM 652 N N . SER A 1 79 ? 7.356 11.809 8.968 1.00 80.44 79 SER A N 1
ATOM 653 C CA . SER A 1 79 ? 7.246 10.413 9.406 1.00 80.44 79 SER A CA 1
ATOM 654 C C . SER A 1 79 ? 7.220 9.398 8.264 1.00 80.44 79 SER A C 1
ATOM 656 O O . SER A 1 79 ? 7.476 8.224 8.502 1.00 80.44 79 SER A O 1
ATOM 658 N N . VAL A 1 80 ? 6.911 9.835 7.041 1.00 84.44 80 VAL A N 1
ATOM 659 C CA . VAL A 1 80 ? 6.766 8.970 5.862 1.00 84.44 80 VAL A CA 1
ATOM 660 C C . VAL A 1 80 ? 7.840 9.238 4.816 1.00 84.44 80 VAL A C 1
ATOM 662 O O . VAL A 1 80 ? 7.718 8.777 3.686 1.00 84.44 80 VAL A O 1
ATOM 665 N N . PHE A 1 81 ? 8.884 9.989 5.151 1.00 85.75 81 PHE A N 1
ATOM 666 C CA . PHE A 1 81 ? 9.960 10.278 4.213 1.00 85.75 81 PHE A CA 1
ATOM 667 C C . PHE A 1 81 ? 10.783 9.016 3.897 1.00 85.75 81 PHE A C 1
ATOM 669 O O . PHE A 1 81 ? 11.063 8.211 4.787 1.00 85.75 81 PHE A O 1
ATOM 676 N N . LYS A 1 82 ? 11.163 8.839 2.627 1.00 82.81 82 LYS A N 1
ATOM 677 C CA . LYS A 1 82 ? 12.093 7.795 2.167 1.00 82.81 82 LYS A CA 1
ATOM 678 C C . LYS A 1 82 ? 13.454 8.432 1.892 1.00 82.81 82 LYS A C 1
ATOM 680 O O . LYS A 1 82 ? 13.511 9.414 1.154 1.00 82.81 82 LYS A O 1
ATOM 685 N N . TRP A 1 83 ? 14.504 7.874 2.490 1.00 72.25 83 TRP A N 1
ATOM 686 C CA . TRP A 1 83 ? 15.901 8.255 2.258 1.00 72.25 83 TRP A CA 1
ATOM 687 C C . TRP A 1 83 ? 16.487 7.525 1.054 1.00 72.25 83 TRP A C 1
ATOM 689 O O . TRP A 1 83 ? 16.100 6.351 0.849 1.00 72.25 83 TRP A O 1
#